Protein AF-A0A2N3DC61-F1 (afdb_monomer)

Nearest PDB structures (foldseek):
  2uu7-assembly1_F  TM=4.752E-01  e=2.535E+00  Canis lupus familiaris
  7evt-assembly1_H  TM=4.778E-01  e=5.267E+00  Homo sapiens

pLDDT: mean 88.14, std 10.48, range [54.0, 98.0]

Structure (mmCIF, N/CA/C/O backbone):
data_AF-A0A2N3DC61-F1
#
_entry.id   AF-A0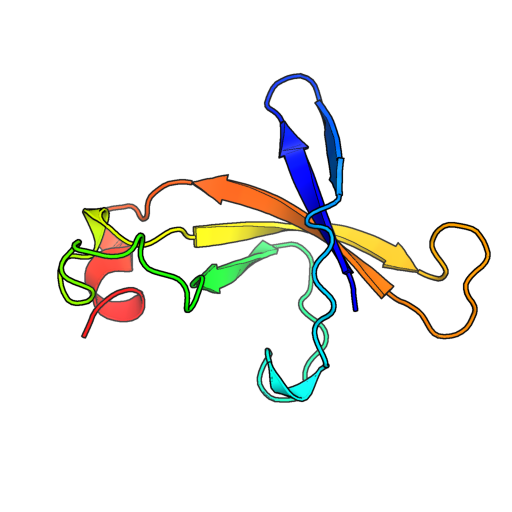A2N3DC61-F1
#
loop_
_atom_site.group_PDB
_atom_site.id
_atom_site.type_symbol
_atom_site.label_atom_id
_atom_site.label_alt_id
_atom_site.label_comp_id
_atom_site.label_asym_id
_atom_site.label_entity_id
_atom_site.label_seq_id
_atom_site.pdbx_PDB_ins_code
_atom_site.Cartn_x
_atom_site.Cartn_y
_atom_site.Cartn_z
_atom_site.occupancy
_atom_site.B_iso_or_equiv
_atom_site.auth_seq_id
_atom_site.auth_comp_id
_atom_site.auth_asym_id
_atom_site.auth_atom_id
_atom_site.pdbx_PDB_model_num
ATOM 1 N N . MET A 1 1 ? -10.101 2.524 0.044 1.00 90.31 1 MET A N 1
ATOM 2 C CA . MET A 1 1 ? -8.971 1.862 0.738 1.00 90.31 1 MET A CA 1
ATOM 3 C C . MET A 1 1 ? -7.866 2.881 0.889 1.00 90.31 1 MET A C 1
ATOM 5 O O . MET A 1 1 ? -7.659 3.670 -0.024 1.00 90.31 1 MET A O 1
ATOM 9 N N . ARG A 1 2 ? -7.169 2.885 2.022 1.00 91.44 2 ARG A N 1
ATOM 10 C CA . ARG A 1 2 ? -6.110 3.864 2.305 1.00 91.44 2 ARG A CA 1
ATOM 11 C C . ARG A 1 2 ? -4.779 3.175 2.536 1.00 91.44 2 ARG A C 1
ATOM 13 O O . ARG A 1 2 ? -4.757 2.051 3.027 1.00 91.44 2 ARG A O 1
ATOM 20 N N . ILE A 1 3 ? -3.690 3.838 2.177 1.00 94.06 3 ILE A N 1
ATOM 21 C CA . ILE A 1 3 ? -2.339 3.315 2.378 1.00 94.06 3 ILE A CA 1
ATOM 22 C C . ILE A 1 3 ? -1.657 4.110 3.487 1.00 94.06 3 ILE A C 1
ATOM 24 O O . ILE A 1 3 ? -1.645 5.345 3.448 1.00 94.06 3 ILE A O 1
ATOM 28 N N . TYR A 1 4 ? -1.099 3.391 4.456 1.00 96.12 4 TYR A N 1
ATOM 29 C CA . TYR A 1 4 ? -0.153 3.903 5.437 1.00 96.12 4 TYR A CA 1
ATOM 30 C C . TYR A 1 4 ? 1.237 3.351 5.129 1.00 96.12 4 TYR A C 1
ATOM 32 O O . TYR A 1 4 ? 1.407 2.135 5.063 1.00 96.12 4 TYR A O 1
ATOM 40 N N . PHE A 1 5 ? 2.227 4.223 4.990 1.00 96.19 5 PHE A N 1
ATOM 41 C CA . PHE A 1 5 ? 3.627 3.833 4.887 1.00 96.19 5 PHE A CA 1
ATOM 42 C C . PHE A 1 5 ? 4.198 3.621 6.284 1.00 96.19 5 PHE A C 1
ATOM 44 O O . PHE A 1 5 ? 4.086 4.497 7.141 1.00 96.19 5 PHE A O 1
ATOM 51 N N . ARG A 1 6 ? 4.790 2.453 6.530 1.00 97.56 6 ARG A N 1
ATOM 52 C CA . ARG A 1 6 ? 5.541 2.179 7.751 1.00 97.56 6 ARG A CA 1
ATOM 53 C C . ARG A 1 6 ? 6.987 2.616 7.552 1.00 97.56 6 ARG A C 1
ATOM 55 O O . ARG A 1 6 ? 7.698 2.044 6.730 1.00 97.56 6 ARG A O 1
ATOM 62 N N . ALA A 1 7 ? 7.412 3.613 8.318 1.00 94.75 7 ALA A N 1
ATOM 63 C CA . ALA A 1 7 ? 8.804 4.032 8.368 1.00 94.75 7 ALA A CA 1
ATOM 64 C C . ALA A 1 7 ? 9.660 3.018 9.148 1.00 94.75 7 ALA A C 1
ATOM 66 O O . ALA A 1 7 ? 9.155 2.141 9.853 1.00 94.75 7 ALA A O 1
ATOM 67 N N . THR A 1 8 ? 10.983 3.154 9.054 1.00 92.88 8 THR A N 1
ATOM 68 C CA . THR A 1 8 ? 11.948 2.240 9.694 1.00 92.88 8 THR A CA 1
ATOM 69 C C . THR A 1 8 ? 11.892 2.253 11.222 1.00 92.88 8 THR A C 1
ATOM 71 O O . THR A 1 8 ? 12.279 1.273 11.856 1.00 92.88 8 THR A O 1
ATOM 74 N N . ASP A 1 9 ? 11.392 3.332 11.823 1.00 94.94 9 ASP A N 1
ATOM 75 C CA . ASP A 1 9 ? 11.156 3.451 13.265 1.00 94.94 9 ASP A CA 1
ATOM 76 C C . ASP A 1 9 ? 9.791 2.885 13.709 1.00 94.94 9 ASP A C 1
ATOM 78 O O . ASP A 1 9 ? 9.467 2.890 14.897 1.00 94.94 9 ASP A O 1
ATOM 82 N N . GLY A 1 10 ? 9.001 2.369 12.761 1.00 94.00 10 GLY A N 1
ATOM 83 C CA . GLY A 1 10 ? 7.677 1.798 12.982 1.00 94.00 10 GLY A CA 1
ATOM 84 C C . GLY A 1 10 ? 6.533 2.813 12.972 1.00 94.00 10 GLY A C 1
ATOM 85 O O . GLY A 1 10 ? 5.381 2.409 13.151 1.00 94.00 10 GLY A O 1
ATOM 86 N N . THR A 1 11 ? 6.807 4.103 12.761 1.00 96.31 11 THR A N 1
ATOM 87 C CA . THR A 1 11 ? 5.753 5.114 12.614 1.00 96.31 11 THR A CA 1
ATOM 88 C C . THR A 1 11 ? 4.969 4.916 11.316 1.00 96.31 11 THR A C 1
ATOM 90 O O . THR A 1 11 ? 5.470 4.343 10.348 1.00 96.31 11 THR A O 1
ATOM 93 N N . LEU A 1 12 ? 3.699 5.335 11.323 1.00 96.31 12 LEU A N 1
ATOM 94 C CA . LEU A 1 12 ? 2.790 5.196 10.187 1.00 96.31 12 LEU A CA 1
ATOM 95 C C . LEU A 1 12 ? 2.472 6.562 9.584 1.00 96.31 12 LEU A C 1
ATOM 97 O O . LEU A 1 12 ? 1.890 7.419 10.253 1.00 96.31 12 LEU A O 1
ATOM 101 N N . GLU A 1 13 ? 2.781 6.723 8.304 1.00 95.94 13 GLU A N 1
ATOM 102 C CA . GLU A 1 13 ? 2.509 7.928 7.529 1.00 95.94 13 GLU A CA 1
ATOM 103 C C . GLU A 1 13 ? 1.352 7.694 6.558 1.00 95.94 13 GLU A C 1
ATOM 105 O O . GLU A 1 13 ? 1.333 6.740 5.788 1.00 95.94 13 GLU A O 1
ATOM 110 N N . ASP A 1 14 ? 0.342 8.557 6.606 1.00 93.12 14 ASP A N 1
ATOM 111 C CA . ASP A 1 14 ? -0.836 8.457 5.747 1.00 93.12 14 ASP A CA 1
ATOM 112 C C . ASP A 1 14 ? -0.522 9.005 4.353 1.00 93.12 14 ASP A C 1
ATOM 114 O O . ASP A 1 14 ? -0.236 10.196 4.219 1.00 93.12 14 ASP A O 1
ATOM 118 N N . SER A 1 15 ? -0.647 8.164 3.323 1.00 90.44 15 SER A N 1
ATOM 119 C CA . SER A 1 15 ? -0.426 8.551 1.919 1.00 90.44 15 SER A CA 1
ATOM 120 C C . SER A 1 15 ? -1.327 9.693 1.431 1.00 90.44 15 SER A C 1
ATOM 122 O O . SER A 1 15 ? -1.061 10.268 0.378 1.00 90.44 15 SER A O 1
ATOM 124 N N . GLN A 1 16 ? -2.412 10.004 2.155 1.00 89.06 16 GLN A N 1
ATOM 125 C CA . GLN A 1 16 ? -3.488 10.920 1.750 1.00 89.06 16 GLN A CA 1
ATOM 126 C C . GLN A 1 16 ? -4.199 10.521 0.447 1.00 89.06 16 GLN A C 1
ATOM 128 O O . GLN A 1 16 ? -5.032 11.277 -0.049 1.00 89.06 16 GLN A O 1
ATOM 133 N N . GLN A 1 17 ? -3.904 9.337 -0.092 1.00 87.06 17 GLN A N 1
ATOM 134 C CA . GLN A 1 17 ? -4.502 8.818 -1.312 1.00 87.06 17 GLN A CA 1
ATOM 135 C C . GLN A 1 17 ? -5.556 7.766 -0.986 1.00 87.06 17 GLN A C 1
ATOM 137 O O . GLN A 1 17 ? -5.403 6.938 -0.082 1.00 87.06 17 GLN A O 1
ATOM 142 N N . GLU A 1 18 ? -6.636 7.808 -1.756 1.00 88.75 18 GLU A N 1
ATOM 143 C CA . GLU A 1 18 ? -7.716 6.841 -1.687 1.00 88.75 18 GLU A CA 1
ATOM 144 C C . GLU A 1 18 ? -7.692 5.951 -2.928 1.00 88.75 18 GLU A C 1
ATOM 146 O O . GLU A 1 18 ? -7.682 6.431 -4.059 1.00 88.75 18 GLU A O 1
ATOM 151 N N . PHE A 1 19 ? -7.692 4.643 -2.691 1.00 90.00 19 PHE A N 1
ATOM 152 C CA . PHE A 1 19 ? -7.676 3.607 -3.714 1.00 90.00 19 PHE A CA 1
ATOM 153 C C . PHE A 1 19 ? -8.952 2.780 -3.640 1.00 90.00 19 PHE A C 1
ATOM 155 O O . PHE A 1 19 ? -9.389 2.386 -2.551 1.00 90.00 19 PHE A O 1
ATOM 162 N N . GLY A 1 20 ? -9.537 2.470 -4.789 1.00 91.62 20 GLY A N 1
ATOM 163 C CA . GLY A 1 20 ? -10.571 1.449 -4.877 1.00 91.62 20 GLY A CA 1
ATOM 164 C C . GLY A 1 20 ? -9.970 0.044 -4.950 1.00 91.62 20 GLY A C 1
ATOM 165 O O . GLY A 1 20 ? -8.764 -0.139 -5.122 1.00 91.62 20 GLY A O 1
ATOM 166 N N . VAL A 1 21 ? -10.810 -0.978 -4.796 1.00 91.31 21 VAL A N 1
ATOM 167 C CA . VAL A 1 21 ? -10.369 -2.382 -4.890 1.00 91.31 21 VAL A CA 1
ATOM 168 C C . VAL A 1 21 ? -9.959 -2.749 -6.325 1.00 91.31 21 VAL A C 1
ATOM 170 O O . VAL A 1 21 ? -9.118 -3.613 -6.556 1.00 91.31 21 VAL A O 1
ATOM 173 N N . GLU A 1 22 ? -10.504 -2.044 -7.312 1.00 91.50 22 GLU A N 1
ATOM 174 C CA . GLU A 1 22 ? -10.167 -2.147 -8.727 1.00 91.50 22 GLU A CA 1
ATOM 175 C C . GLU A 1 22 ? -8.714 -1.761 -9.030 1.00 91.50 22 GLU A C 1
ATOM 177 O O . GLU A 1 22 ? -8.133 -2.302 -9.970 1.00 91.50 22 GLU A O 1
ATOM 182 N N . SER A 1 23 ? -8.092 -0.915 -8.200 1.00 89.62 23 SER A N 1
ATOM 183 C CA . SER A 1 23 ? -6.655 -0.618 -8.282 1.00 89.62 23 SER A CA 1
ATOM 184 C C . SER A 1 23 ? -5.784 -1.849 -7.997 1.00 89.62 23 SER A C 1
ATOM 186 O O . SER A 1 23 ? -4.612 -1.866 -8.358 1.00 89.62 23 SER A O 1
ATOM 188 N N . PHE A 1 24 ? -6.367 -2.891 -7.397 1.00 91.31 24 PHE A N 1
AT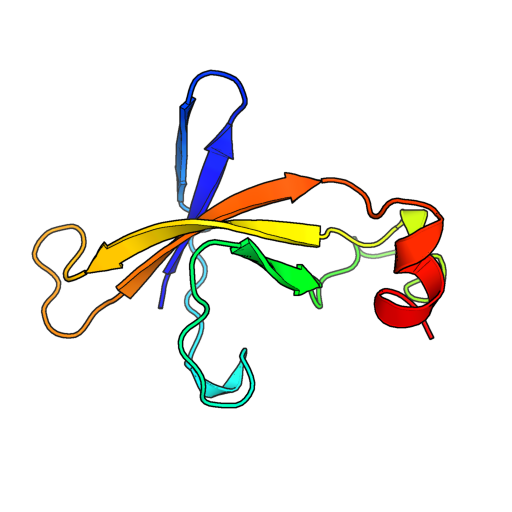OM 189 C CA . PHE A 1 24 ? -5.711 -4.136 -6.997 1.00 91.31 24 PHE A CA 1
ATOM 190 C C . PHE A 1 24 ? -6.403 -5.357 -7.624 1.00 91.31 24 PHE A C 1
ATOM 192 O O . PHE A 1 24 ? -6.592 -6.391 -6.985 1.00 91.31 24 PHE A O 1
ATOM 199 N N . ALA A 1 25 ? -6.838 -5.222 -8.881 1.00 90.88 25 ALA A N 1
ATOM 200 C CA . ALA A 1 25 ? -7.505 -6.280 -9.647 1.00 90.88 25 ALA A CA 1
ATOM 201 C C . ALA A 1 25 ? -8.793 -6.835 -8.997 1.00 90.88 25 ALA A C 1
ATOM 203 O O . ALA A 1 25 ? -9.174 -7.981 -9.232 1.00 90.88 25 ALA A O 1
ATOM 204 N N . GLY A 1 26 ? -9.484 -6.027 -8.187 1.00 93.50 26 GLY A N 1
ATOM 205 C CA . GLY A 1 26 ? -10.715 -6.437 -7.508 1.00 93.50 26 GLY A CA 1
ATOM 206 C C . GLY A 1 26 ? -10.485 -7.290 -6.258 1.00 93.50 26 GLY A C 1
ATOM 207 O O . GLY A 1 26 ? -11.444 -7.822 -5.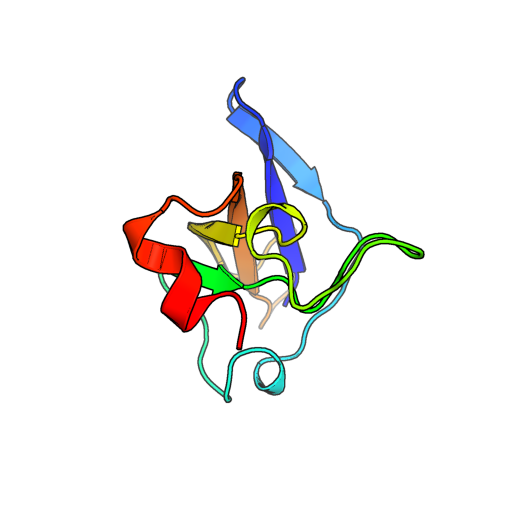702 1.00 93.50 26 GLY A O 1
ATOM 208 N N . VAL A 1 27 ? -9.238 -7.401 -5.793 1.00 93.00 27 VAL A N 1
ATOM 209 C CA . VAL A 1 27 ? -8.864 -8.143 -4.587 1.00 93.00 27 VAL A CA 1
ATOM 210 C C . VAL A 1 27 ? -8.393 -7.170 -3.509 1.00 93.00 27 VAL A C 1
ATOM 212 O O . VAL A 1 27 ? -7.790 -6.145 -3.801 1.00 93.00 27 VAL A O 1
ATOM 215 N N . ILE A 1 28 ? -8.671 -7.477 -2.242 1.00 94.12 28 ILE A N 1
ATOM 216 C CA . ILE A 1 28 ? -8.071 -6.758 -1.113 1.00 94.12 28 ILE A CA 1
ATOM 217 C C . ILE A 1 28 ? -6.692 -7.379 -0.859 1.00 94.12 28 ILE A C 1
ATOM 219 O O . ILE A 1 28 ? -6.659 -8.545 -0.450 1.00 94.12 28 ILE A O 1
ATOM 223 N N . PRO A 1 29 ? -5.582 -6.638 -1.047 1.00 95.56 29 PRO A N 1
ATOM 224 C CA . PRO A 1 29 ? -4.246 -7.166 -0.793 1.00 95.56 29 PRO A CA 1
ATOM 225 C C . PRO A 1 29 ? -4.114 -7.728 0.624 1.00 95.56 29 PRO A C 1
ATOM 227 O O . PRO A 1 29 ? -4.716 -7.216 1.574 1.00 95.56 29 PRO A O 1
ATOM 230 N N . ALA A 1 30 ? -3.351 -8.801 0.772 1.00 96.44 30 ALA A N 1
ATOM 231 C CA . ALA A 1 30 ? -3.056 -9.476 2.024 1.00 96.44 30 ALA A CA 1
ATOM 232 C C . ALA A 1 30 ? -1.621 -9.200 2.484 1.00 96.44 30 ALA A C 1
ATOM 234 O O . ALA A 1 30 ? -0.784 -8.720 1.732 1.00 96.44 30 ALA A O 1
ATOM 235 N N . ILE A 1 31 ? -1.338 -9.501 3.753 1.00 97.25 31 ILE A N 1
ATOM 236 C CA . ILE A 1 31 ? 0.024 -9.393 4.287 1.00 97.25 31 ILE A CA 1
ATOM 237 C C . ILE A 1 31 ? 0.935 -10.355 3.516 1.00 97.25 31 ILE A C 1
ATOM 239 O O . ILE A 1 31 ? 0.606 -11.534 3.397 1.00 97.25 31 ILE A O 1
ATOM 243 N N . GLY A 1 32 ? 2.072 -9.849 3.042 1.00 94.88 32 GLY A N 1
ATOM 244 C CA . GLY A 1 32 ? 3.021 -10.564 2.191 1.00 94.88 32 GLY A CA 1
ATOM 245 C C . GLY A 1 32 ? 2.814 -10.340 0.692 1.00 94.88 32 GLY A C 1
ATOM 246 O O . GLY A 1 32 ? 3.687 -10.723 -0.085 1.00 94.88 32 GLY A O 1
ATOM 247 N N . ASP A 1 33 ? 1.711 -9.707 0.281 1.00 95.81 33 ASP A N 1
ATOM 248 C CA . ASP A 1 33 ? 1.530 -9.311 -1.112 1.00 95.81 33 ASP A CA 1
ATOM 249 C C . ASP A 1 33 ? 2.461 -8.151 -1.473 1.00 95.81 33 ASP A C 1
ATOM 251 O O . ASP A 1 33 ? 2.772 -7.281 -0.653 1.00 95.81 33 ASP A O 1
ATOM 255 N N . MET A 1 34 ? 2.854 -8.134 -2.742 1.00 94.62 34 MET A N 1
ATOM 256 C CA . MET A 1 34 ? 3.701 -7.115 -3.340 1.00 94.62 34 MET A CA 1
ATOM 257 C C . MET A 1 34 ? 2.865 -6.255 -4.283 1.00 94.62 34 MET A C 1
ATOM 259 O O . MET A 1 34 ? 2.219 -6.771 -5.197 1.00 94.62 34 MET A O 1
ATOM 263 N N . ILE A 1 35 ? 2.897 -4.942 -4.080 1.00 92.50 35 ILE A N 1
ATOM 264 C CA . ILE A 1 35 ? 2.222 -3.973 -4.940 1.00 92.50 35 ILE A CA 1
ATOM 265 C C . ILE A 1 35 ? 3.294 -3.188 -5.686 1.00 92.50 35 ILE A C 1
ATOM 267 O O . ILE A 1 35 ? 4.195 -2.615 -5.080 1.00 92.50 35 ILE A O 1
ATOM 271 N N . VAL A 1 36 ? 3.196 -3.148 -7.011 1.00 90.12 36 VAL A N 1
ATOM 272 C CA . VAL A 1 36 ? 4.036 -2.266 -7.823 1.00 90.12 36 VAL A CA 1
ATOM 273 C C . VAL A 1 36 ? 3.343 -0.917 -7.912 1.00 90.12 36 VAL A C 1
ATOM 275 O O . VAL A 1 36 ? 2.241 -0.843 -8.461 1.00 90.12 36 VAL A O 1
ATOM 278 N N . ASP A 1 37 ? 3.977 0.137 -7.398 1.00 80.00 37 ASP A N 1
ATOM 279 C CA . ASP A 1 37 ? 3.426 1.485 -7.506 1.00 80.00 37 ASP A CA 1
ATOM 280 C C . ASP A 1 37 ? 3.286 1.853 -8.997 1.00 80.00 37 ASP A C 1
ATOM 282 O O . ASP A 1 37 ? 4.268 1.813 -9.754 1.00 80.00 37 ASP A O 1
ATOM 286 N N . PRO A 1 38 ? 2.076 2.180 -9.488 1.00 61.38 38 PRO A N 1
ATOM 287 C CA . PRO A 1 38 ? 1.915 2.679 -10.847 1.00 61.38 38 PRO A CA 1
ATOM 288 C C . PRO A 1 38 ? 2.622 4.028 -11.055 1.00 61.38 38 PRO A C 1
ATOM 290 O O . PRO A 1 38 ? 2.960 4.348 -12.199 1.00 61.38 38 PRO A O 1
ATOM 293 N N . GLY A 1 39 ? 2.885 4.785 -9.987 1.00 63.06 39 GLY A N 1
ATOM 294 C CA . GLY A 1 39 ? 3.648 6.021 -9.996 1.00 63.06 39 GLY A CA 1
ATOM 295 C C . GLY A 1 39 ? 5.116 5.802 -10.359 1.00 63.06 39 GLY A C 1
ATOM 296 O O . GLY A 1 39 ? 5.807 4.936 -9.837 1.00 63.06 39 GLY A O 1
ATOM 297 N N . VAL A 1 40 ? 5.609 6.611 -11.289 1.00 60.78 40 VAL A N 1
ATOM 298 C CA . VAL A 1 40 ? 7.044 6.844 -11.473 1.00 60.78 40 VAL A CA 1
ATOM 299 C C . VAL A 1 40 ? 7.228 8.337 -11.308 1.00 60.78 40 VAL A C 1
ATOM 301 O O . VAL A 1 40 ? 6.456 9.106 -11.891 1.00 60.78 40 VAL A O 1
ATOM 304 N N . LEU A 1 41 ? 8.210 8.753 -10.504 1.00 58.69 41 LEU A N 1
ATOM 305 C CA . LEU A 1 41 ? 8.537 10.170 -10.340 1.00 58.69 41 LEU A CA 1
ATOM 306 C C . LEU A 1 41 ? 8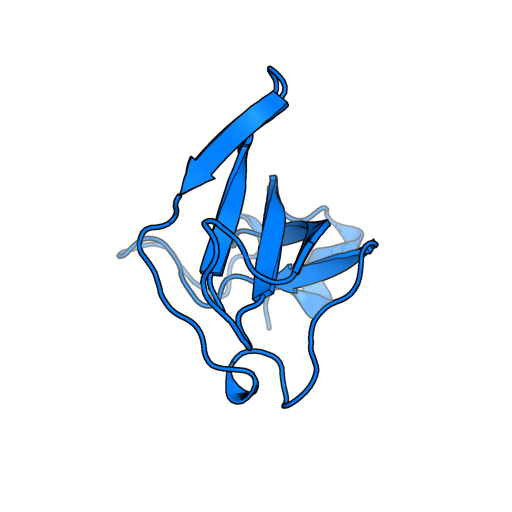.655 10.831 -11.718 1.00 58.69 41 LEU A C 1
ATOM 308 O O . LEU A 1 41 ? 9.322 10.321 -12.624 1.00 58.69 41 LEU A O 1
ATOM 312 N N . GLN A 1 42 ? 7.957 11.954 -11.887 1.00 54.00 42 GLN A N 1
ATOM 313 C CA . GLN A 1 42 ? 7.829 12.622 -13.176 1.00 54.00 42 GLN A CA 1
ATOM 314 C C . GLN A 1 42 ? 9.222 12.942 -13.748 1.00 54.00 42 GLN A C 1
ATOM 316 O O . GLN A 1 42 ? 10.019 13.623 -13.110 1.00 54.00 42 GLN A O 1
ATOM 321 N N . GLY A 1 43 ? 9.515 12.439 -14.952 1.00 61.91 43 GLY A N 1
ATOM 322 C CA . GLY A 1 43 ? 10.814 12.608 -15.618 1.00 61.91 43 GLY A CA 1
ATOM 323 C C . GLY A 1 43 ? 11.747 11.392 -15.557 1.00 61.91 43 GLY A C 1
ATOM 324 O O . GLY A 1 43 ? 12.739 11.377 -16.282 1.00 61.91 43 GLY A O 1
ATOM 325 N N . LEU A 1 44 ? 11.424 10.356 -14.774 1.00 65.38 44 LEU A N 1
ATOM 326 C CA . LEU A 1 44 ? 12.156 9.086 -14.782 1.00 65.38 44 LEU A CA 1
ATOM 327 C C . LEU A 1 44 ? 11.548 8.083 -15.773 1.00 65.38 44 LEU A C 1
ATOM 329 O O . LEU A 1 44 ? 10.343 8.074 -16.037 1.00 65.38 44 LEU A O 1
ATOM 333 N N . ASN A 1 45 ? 12.397 7.228 -16.351 1.00 71.81 45 ASN A N 1
ATOM 334 C CA . ASN A 1 45 ? 11.954 6.196 -17.285 1.00 71.81 45 ASN A CA 1
ATOM 335 C C . ASN A 1 45 ? 11.228 5.079 -16.525 1.00 71.81 45 ASN A C 1
ATOM 337 O O . ASN A 1 45 ? 11.848 4.381 -15.728 1.00 71.81 45 ASN A O 1
ATOM 341 N N . ARG A 1 46 ? 9.937 4.876 -16.816 1.00 68.31 46 ARG A N 1
ATOM 342 C CA . ARG A 1 46 ? 9.113 3.819 -16.204 1.00 68.31 46 ARG A CA 1
ATOM 343 C C . ARG A 1 46 ? 9.519 2.391 -16.565 1.00 68.31 46 ARG A C 1
ATOM 345 O O . ARG A 1 46 ? 9.113 1.465 -15.876 1.00 68.31 46 ARG A O 1
ATOM 352 N N . HIS A 1 47 ? 10.275 2.225 -17.648 1.00 74.50 47 HIS A N 1
ATOM 353 C CA . HIS A 1 47 ? 10.799 0.929 -18.078 1.00 74.50 47 HIS A CA 1
ATOM 354 C C . HIS A 1 47 ? 12.111 0.568 -17.374 1.00 74.50 47 HIS A C 1
ATOM 356 O O . HIS A 1 47 ? 12.609 -0.535 -17.552 1.00 74.50 47 HIS A O 1
ATOM 362 N N . GLU A 1 48 ? 12.680 1.485 -16.587 1.00 78.38 48 GLU A N 1
ATOM 363 C CA . GLU A 1 48 ? 13.834 1.209 -15.740 1.00 78.38 48 GLU A CA 1
ATOM 364 C C . GLU A 1 48 ? 13.324 0.707 -14.375 1.00 78.38 48 GLU A C 1
ATOM 366 O O . GLU A 1 48 ? 12.717 1.490 -13.636 1.00 78.38 48 GLU A O 1
ATOM 371 N N . PRO A 1 49 ? 13.537 -0.575 -14.018 1.00 76.81 49 PRO A N 1
ATOM 372 C CA . PRO A 1 49 ? 12.999 -1.159 -12.788 1.00 76.81 49 PRO A CA 1
ATOM 373 C C . PRO A 1 49 ? 13.450 -0.424 -11.528 1.00 76.81 49 PRO A C 1
ATOM 375 O O . PRO A 1 49 ? 12.693 -0.315 -10.571 1.00 76.81 49 PRO A O 1
ATOM 378 N N . THR A 1 50 ? 14.666 0.124 -11.538 1.00 81.38 50 THR A N 1
ATOM 379 C CA . THR A 1 50 ? 15.223 0.866 -10.400 1.00 81.38 50 THR A CA 1
ATOM 380 C C . THR A 1 50 ? 14.517 2.198 -10.131 1.00 81.38 50 THR A C 1
ATOM 382 O O . THR A 1 50 ? 14.638 2.733 -9.033 1.00 81.38 50 THR A O 1
ATOM 385 N N . ASN A 1 51 ? 13.731 2.704 -11.088 1.00 80.50 51 ASN A N 1
ATOM 386 C CA . ASN A 1 51 ? 12.909 3.907 -10.929 1.00 80.50 51 ASN A CA 1
ATOM 387 C C . ASN A 1 51 ? 11.487 3.606 -10.419 1.00 80.50 51 ASN A C 1
ATOM 389 O O . ASN A 1 51 ? 10.664 4.520 -10.342 1.00 80.50 51 ASN A O 1
ATOM 393 N N . ARG A 1 52 ? 11.167 2.336 -10.140 1.00 82.94 52 ARG A N 1
ATOM 394 C CA . ARG A 1 52 ? 9.860 1.893 -9.642 1.00 82.94 52 ARG A CA 1
ATOM 395 C C . ARG A 1 52 ? 9.930 1.683 -8.133 1.00 82.94 52 ARG A C 1
ATOM 397 O O . ARG A 1 52 ? 10.933 1.184 -7.624 1.00 82.94 52 ARG A O 1
ATOM 404 N N . SER A 1 53 ? 8.835 1.993 -7.450 1.00 88.19 53 SER A N 1
ATOM 405 C CA . SER A 1 53 ? 8.644 1.638 -6.047 1.00 88.19 53 SER A CA 1
ATOM 406 C C . SER A 1 53 ? 7.821 0.361 -5.928 1.00 88.19 53 SER A C 1
ATOM 408 O O . SER A 1 53 ? 6.858 0.138 -6.667 1.00 88.19 53 SER A O 1
ATOM 410 N N . VAL A 1 54 ? 8.215 -0.481 -4.981 1.00 92.81 54 VAL A N 1
ATOM 411 C CA . VAL A 1 54 ? 7.463 -1.656 -4.553 1.00 92.81 54 VAL A CA 1
ATOM 412 C C . VAL A 1 54 ? 6.978 -1.415 -3.133 1.00 92.81 54 VAL A C 1
ATOM 414 O O . VAL A 1 54 ? 7.741 -0.963 -2.281 1.00 92.81 54 VAL A O 1
ATOM 417 N N . TRP A 1 55 ? 5.711 -1.721 -2.886 1.00 94.62 55 TRP A N 1
ATOM 418 C CA . TRP A 1 55 ? 5.096 -1.662 -1.570 1.00 94.62 55 TRP A CA 1
ATOM 419 C C . TRP A 1 55 ? 4.793 -3.081 -1.101 1.00 94.62 55 TRP A C 1
ATOM 421 O O . TRP A 1 55 ? 3.923 -3.755 -1.660 1.00 94.62 55 TRP A O 1
ATOM 431 N N . ASP A 1 56 ? 5.498 -3.532 -0.070 1.00 96.31 56 ASP A N 1
ATOM 432 C CA . ASP A 1 56 ? 5.200 -4.805 0.577 1.00 96.31 56 ASP A CA 1
ATOM 433 C C . ASP A 1 56 ? 4.105 -4.583 1.620 1.00 96.31 56 ASP A C 1
ATOM 435 O O . ASP A 1 56 ? 4.237 -3.744 2.513 1.00 96.31 56 ASP A O 1
ATOM 439 N N . VAL A 1 57 ? 3.012 -5.336 1.537 1.00 97.19 57 VAL A N 1
ATOM 440 C CA . VAL A 1 57 ? 1.922 -5.227 2.509 1.00 97.19 57 VAL A CA 1
ATOM 441 C C . VAL A 1 57 ? 2.329 -5.937 3.797 1.00 97.19 57 VAL A C 1
ATOM 443 O O . VAL A 1 57 ? 2.453 -7.159 3.850 1.00 97.19 57 VAL A O 1
ATOM 446 N N . VAL A 1 58 ? 2.484 -5.174 4.875 1.00 98.00 58 VAL A N 1
ATOM 447 C CA . VAL A 1 58 ? 2.930 -5.675 6.186 1.00 98.00 58 VAL A CA 1
ATOM 448 C C . VAL A 1 58 ? 1.823 -5.671 7.235 1.00 98.00 58 VAL A C 1
ATOM 450 O O . VAL A 1 58 ? 1.981 -6.239 8.315 1.00 98.00 58 VAL A O 1
ATOM 453 N N . GLY A 1 59 ? 0.685 -5.047 6.935 1.00 97.56 59 GLY A N 1
ATOM 454 C CA . GLY A 1 59 ? -0.449 -4.992 7.844 1.00 97.56 59 GLY A CA 1
ATOM 455 C C . GLY A 1 59 ? -1.751 -4.609 7.160 1.00 97.56 59 GLY A C 1
ATOM 456 O O . GLY A 1 59 ? -1.774 -4.047 6.066 1.00 97.56 59 GLY A O 1
ATOM 457 N N . ARG A 1 60 ? -2.857 -4.910 7.842 1.00 96.69 60 ARG A N 1
A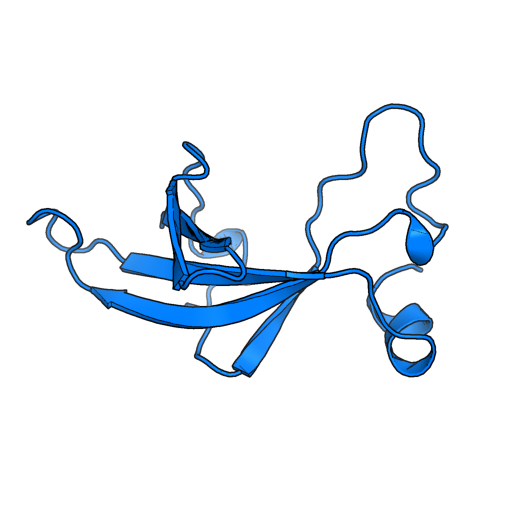TOM 458 C CA . ARG A 1 60 ? -4.202 -4.478 7.462 1.00 96.69 60 ARG A CA 1
ATOM 459 C C . ARG A 1 60 ? -4.937 -3.989 8.689 1.00 96.69 60 ARG A C 1
ATOM 461 O O . ARG A 1 60 ? -4.948 -4.667 9.714 1.00 96.69 60 ARG A O 1
ATOM 468 N N . VAL A 1 61 ? -5.579 -2.843 8.551 1.00 95.50 61 VAL A N 1
ATOM 469 C CA . VAL A 1 61 ? -6.454 -2.274 9.567 1.00 95.50 61 VAL A CA 1
ATOM 470 C C . VAL A 1 61 ? -7.852 -2.218 8.981 1.00 95.50 61 VAL A C 1
ATOM 472 O O . VAL A 1 61 ? -8.088 -1.530 7.989 1.00 95.50 61 VAL A O 1
ATO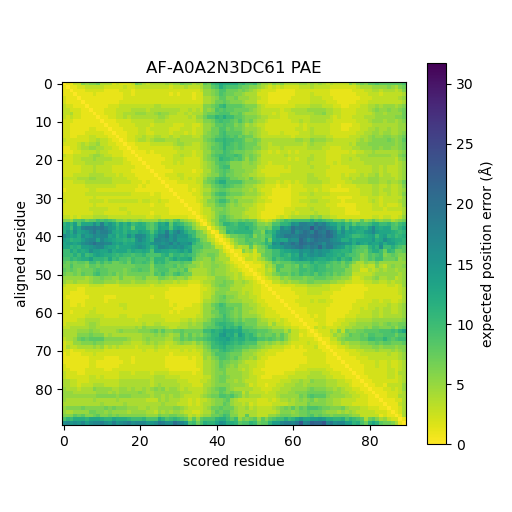M 475 N N . PHE A 1 62 ? -8.770 -2.962 9.586 1.00 94.75 62 PHE A N 1
ATOM 476 C CA . PHE A 1 62 ? -10.192 -2.876 9.277 1.00 94.75 62 PHE A CA 1
ATOM 477 C C . PHE A 1 62 ? -10.814 -1.791 10.146 1.00 94.75 62 PHE A C 1
ATOM 479 O O . PHE A 1 62 ? -10.503 -1.690 11.332 1.00 94.75 62 PHE A O 1
ATOM 486 N N . ASN A 1 63 ? -11.689 -0.996 9.547 1.00 93.81 63 ASN A N 1
ATOM 487 C CA . ASN A 1 63 ? -12.356 0.145 10.160 1.00 93.81 63 ASN A CA 1
ATOM 48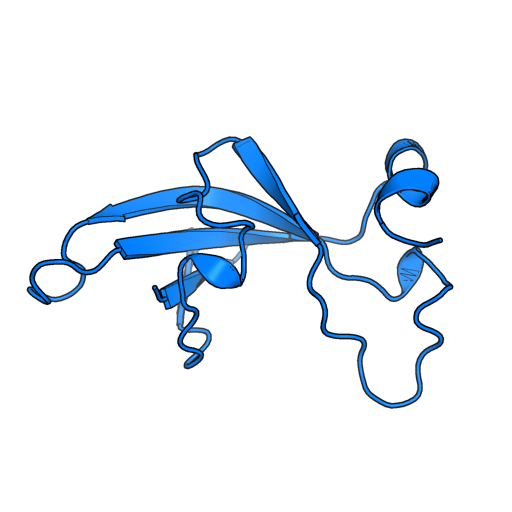8 C C . ASN A 1 63 ? -11.392 1.160 10.812 1.00 93.81 63 ASN A C 1
ATOM 490 O O . ASN A 1 63 ? -11.540 1.488 11.993 1.00 93.81 63 ASN A O 1
ATOM 494 N N . PRO A 1 64 ? -10.366 1.654 10.089 1.00 92.75 64 PRO A N 1
ATOM 495 C CA . PRO A 1 64 ? -9.436 2.632 10.639 1.00 92.75 64 PRO A CA 1
ATOM 496 C C . PRO A 1 64 ? -10.182 3.906 11.055 1.00 92.75 64 PRO A C 1
ATOM 498 O O . PRO A 1 64 ? -11.006 4.417 10.301 1.00 92.75 64 PRO A O 1
ATOM 501 N N . ARG A 1 65 ? -9.862 4.442 12.241 1.00 90.31 65 ARG A N 1
ATOM 502 C CA . ARG A 1 65 ? -10.479 5.671 12.787 1.00 90.31 65 ARG A CA 1
ATOM 503 C C . ARG A 1 65 ? -12.017 5.617 12.803 1.00 90.31 65 ARG A C 1
ATOM 505 O O . ARG A 1 65 ? -12.666 6.597 12.451 1.00 90.31 65 ARG A O 1
ATOM 512 N N . ASP A 1 66 ? -12.574 4.457 13.150 1.00 90.44 66 ASP A N 1
ATOM 513 C CA . ASP A 1 66 ? -14.020 4.194 13.208 1.00 90.44 66 ASP A CA 1
ATOM 514 C C . ASP A 1 66 ? -14.761 4.362 11.864 1.00 90.44 66 ASP A C 1
ATOM 516 O O . ASP A 1 66 ? -15.989 4.442 11.820 1.00 90.44 66 ASP A O 1
ATOM 520 N N . MET A 1 67 ? -14.035 4.377 10.741 1.00 88.06 67 MET A N 1
ATOM 521 C CA . MET A 1 67 ? -14.630 4.396 9.404 1.00 88.06 67 MET A CA 1
ATOM 522 C C . MET A 1 67 ? -15.135 2.997 9.045 1.00 88.06 67 MET A C 1
ATOM 524 O O . MET A 1 67 ? -14.356 2.152 8.610 1.00 88.06 67 MET A O 1
ATOM 528 N N . ALA A 1 68 ? -16.430 2.743 9.238 1.00 89.94 68 ALA A N 1
ATOM 529 C CA . ALA A 1 68 ? -17.055 1.475 8.862 1.00 89.94 68 ALA A CA 1
ATOM 530 C C . ALA A 1 68 ? -16.848 1.144 7.371 1.00 89.94 68 ALA A C 1
ATOM 532 O O . ALA A 1 68 ? -16.771 2.041 6.530 1.00 89.94 68 ALA A O 1
ATOM 533 N N . ASP A 1 69 ? -16.750 -0.153 7.066 1.00 88.62 69 ASP A N 1
ATOM 534 C CA . ASP A 1 69 ? -16.560 -0.708 5.715 1.00 88.62 69 ASP A CA 1
ATOM 535 C C . ASP A 1 69 ? -15.283 -0.230 5.009 1.00 88.62 69 ASP A C 1
ATOM 537 O O . ASP A 1 69 ? -15.151 -0.287 3.784 1.00 88.62 69 ASP A O 1
ATOM 541 N N . TYR A 1 70 ? -14.308 0.221 5.797 1.00 90.62 70 TYR A N 1
ATOM 542 C CA . TYR A 1 70 ? -13.064 0.767 5.291 1.00 90.62 70 TYR A CA 1
ATOM 543 C C . TYR A 1 70 ? -11.874 -0.107 5.678 1.00 90.62 70 TYR A C 1
ATOM 545 O O . TYR A 1 70 ? -11.788 -0.643 6.782 1.00 90.62 70 TYR A O 1
ATOM 553 N N . ILE A 1 71 ? -10.923 -0.248 4.757 1.00 94.00 71 ILE A N 1
ATOM 554 C CA . ILE A 1 71 ? -9.673 -0.974 4.985 1.00 94.00 71 ILE A CA 1
ATOM 555 C C . ILE A 1 71 ? -8.525 -0.018 4.711 1.00 94.00 71 ILE A C 1
ATOM 557 O O . ILE A 1 71 ? -8.517 0.686 3.693 1.00 94.00 71 ILE A O 1
ATOM 561 N N . ALA A 1 72 ? -7.549 -0.019 5.609 1.00 95.31 72 ALA A N 1
ATOM 562 C CA . ALA A 1 72 ? -6.249 0.552 5.340 1.00 95.31 72 ALA A CA 1
ATOM 563 C C . ALA A 1 72 ? -5.179 -0.536 5.274 1.00 95.31 72 ALA A C 1
ATOM 565 O O . ALA A 1 72 ? -5.114 -1.410 6.143 1.00 95.31 72 ALA A O 1
ATOM 566 N N . LEU A 1 73 ? -4.339 -0.473 4.247 1.00 96.50 73 LEU A N 1
ATOM 567 C CA . LEU A 1 73 ? -3.130 -1.279 4.165 1.00 96.50 73 LEU A CA 1
ATOM 568 C C . LEU A 1 73 ? -2.002 -0.527 4.854 1.00 96.50 73 LEU A C 1
ATOM 570 O O . LEU A 1 73 ? -1.877 0.688 4.710 1.00 96.50 73 LEU A O 1
ATOM 574 N N . VAL A 1 74 ? -1.180 -1.266 5.584 1.00 97.50 74 VAL A N 1
ATOM 575 C CA . VAL A 1 74 ? 0.117 -0.787 6.050 1.00 97.50 74 VAL A CA 1
ATOM 576 C C . VAL A 1 74 ? 1.161 -1.414 5.146 1.00 97.50 74 VAL A C 1
ATOM 578 O O . VAL A 1 74 ? 1.187 -2.641 5.020 1.00 97.50 74 VAL A O 1
ATOM 581 N N . VAL A 1 75 ? 1.991 -0.589 4.519 1.00 96.94 75 VAL A N 1
ATOM 582 C CA . VAL A 1 75 ? 2.996 -1.031 3.554 1.00 96.94 75 VAL A CA 1
ATOM 583 C C . VAL A 1 75 ? 4.385 -0.533 3.919 1.00 96.94 75 VAL A C 1
ATOM 585 O O . VAL A 1 75 ? 4.528 0.525 4.525 1.00 96.94 75 VAL A O 1
ATOM 588 N N . GLU A 1 76 ? 5.405 -1.282 3.525 1.00 96.44 76 GLU A N 1
ATOM 589 C CA . GLU A 1 76 ? 6.790 -0.816 3.502 1.00 96.44 76 GLU A CA 1
ATOM 590 C C . GLU A 1 76 ? 7.202 -0.553 2.059 1.00 96.44 76 GLU A C 1
ATOM 592 O O . GLU A 1 76 ? 7.017 -1.404 1.190 1.00 96.44 76 GLU A O 1
ATOM 597 N N . GLU A 1 77 ? 7.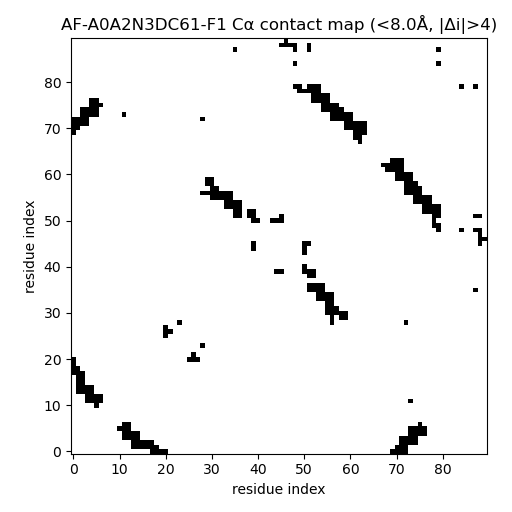741 0.635 1.801 1.00 93.50 77 GLU A N 1
ATOM 598 C CA . GLU A 1 77 ? 8.251 0.994 0.483 1.00 93.50 77 GLU A CA 1
ATOM 599 C C . GLU A 1 77 ? 9.716 0.579 0.341 1.00 93.50 77 GLU A C 1
ATOM 601 O O . GLU A 1 77 ? 10.544 0.812 1.225 1.00 93.50 77 GLU A O 1
ATOM 606 N N . ARG A 1 78 ? 10.049 -0.009 -0.807 1.00 92.19 78 ARG A N 1
ATOM 607 C CA . ARG A 1 78 ? 11.420 -0.347 -1.180 1.00 92.19 78 ARG A CA 1
ATOM 608 C C . ARG A 1 78 ? 11.623 -0.292 -2.686 1.00 92.19 78 ARG A C 1
ATOM 610 O O . ARG A 1 78 ? 10.681 -0.325 -3.475 1.00 92.19 78 ARG A O 1
ATOM 617 N N . VAL A 1 79 ? 12.891 -0.306 -3.081 1.00 90.56 79 VAL A N 1
ATOM 618 C CA . VAL A 1 79 ? 13.268 -0.599 -4.465 1.00 90.56 79 VAL A CA 1
ATOM 619 C C . VAL A 1 79 ? 13.118 -2.102 -4.753 1.00 90.56 79 VAL A C 1
ATOM 621 O O . VAL A 1 79 ? 13.334 -2.933 -3.857 1.00 90.56 79 VAL A O 1
ATOM 624 N N . PRO A 1 80 ? 12.763 -2.486 -5.989 1.00 90.62 80 PRO A N 1
ATOM 625 C CA . PRO A 1 80 ? 12.749 -3.885 -6.389 1.00 90.62 80 PRO A CA 1
ATOM 626 C C . PRO A 1 80 ? 14.158 -4.483 -6.344 1.00 90.62 80 PRO A C 1
ATOM 628 O O . PRO A 1 80 ? 15.155 -3.807 -6.617 1.00 90.62 80 PRO A O 1
ATOM 631 N N . ASN A 1 81 ? 14.251 -5.771 -6.030 1.00 90.88 81 ASN A N 1
ATOM 632 C CA . ASN A 1 81 ? 15.503 -6.513 -6.146 1.00 90.88 81 ASN A CA 1
ATOM 633 C C . ASN A 1 81 ? 15.704 -7.031 -7.591 1.00 90.88 81 ASN A C 1
ATOM 635 O O . ASN A 1 81 ? 14.741 -7.104 -8.357 1.00 90.88 81 ASN A O 1
ATOM 639 N N . PRO A 1 82 ? 16.930 -7.425 -7.994 1.00 90.56 82 PRO A N 1
ATOM 640 C CA . PRO A 1 82 ? 17.206 -7.829 -9.377 1.00 90.56 82 PRO A CA 1
ATOM 641 C C . PRO A 1 82 ? 16.360 -8.997 -9.903 1.00 90.56 82 PRO A C 1
ATOM 643 O O . PRO A 1 82 ? 16.137 -9.098 -11.107 1.00 90.56 82 PRO A O 1
ATOM 646 N N . HIS A 1 83 ? 15.880 -9.879 -9.022 1.00 90.25 83 HIS A N 1
ATOM 647 C CA . HIS A 1 83 ? 15.034 -11.012 -9.407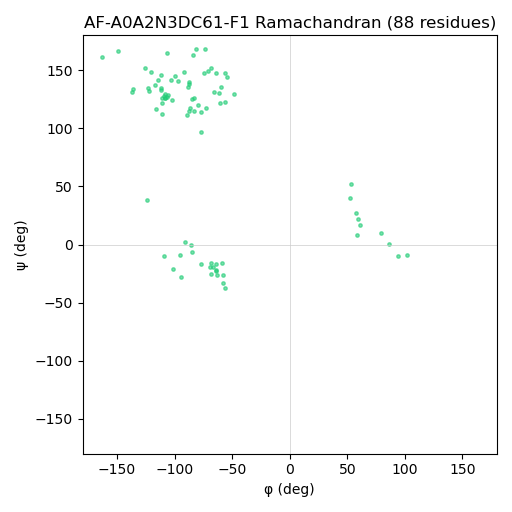 1.00 90.25 83 HIS A CA 1
ATOM 648 C C . HIS A 1 83 ? 13.585 -10.599 -9.703 1.00 90.25 83 HIS A C 1
ATOM 650 O O . HIS A 1 83 ? 12.863 -11.347 -10.358 1.00 90.25 83 HIS A O 1
ATOM 656 N N . GLU A 1 84 ? 13.172 -9.412 -9.261 1.00 90.38 84 GLU A N 1
ATOM 657 C CA . GLU A 1 84 ? 11.832 -8.854 -9.462 1.00 90.38 84 GLU A CA 1
ATOM 658 C C . GLU A 1 84 ? 11.751 -7.928 -10.684 1.00 90.38 84 GLU A C 1
ATOM 660 O O . GLU A 1 84 ? 10.662 -7.532 -11.092 1.00 90.38 84 GLU A O 1
ATOM 665 N N . TYR A 1 85 ? 12.876 -7.577 -11.312 1.00 89.19 85 TYR A N 1
ATOM 666 C CA . TYR A 1 85 ? 12.889 -6.594 -12.404 1.00 89.19 85 TYR A CA 1
ATOM 667 C C . TYR A 1 85 ? 11.962 -6.964 -13.561 1.00 89.19 85 TYR A C 1
ATOM 669 O O . TYR A 1 85 ? 11.287 -6.088 -14.090 1.00 89.19 85 TYR A O 1
ATOM 677 N N . SER A 1 86 ? 11.863 -8.253 -13.893 1.00 86.56 86 SER A N 1
ATOM 678 C CA . SER A 1 86 ? 11.000 -8.750 -14.969 1.00 86.56 86 SER A CA 1
ATOM 679 C C . SER A 1 86 ? 9.500 -8.644 -14.681 1.00 86.56 86 SER A C 1
ATOM 681 O O . SER A 1 86 ? 8.710 -8.706 -15.620 1.00 86.56 86 SER A O 1
ATOM 683 N N . VAL A 1 87 ? 9.095 -8.514 -13.412 1.00 84.75 87 VAL A N 1
ATOM 684 C CA . VAL A 1 87 ? 7.682 -8.364 -13.021 1.00 84.75 87 VAL A CA 1
ATOM 685 C C . VAL A 1 87 ? 7.315 -6.915 -12.695 1.00 84.75 87 VAL A C 1
ATOM 687 O O . VAL A 1 87 ? 6.144 -6.554 -12.770 1.00 84.75 87 VAL A O 1
ATOM 690 N N . VAL A 1 88 ? 8.304 -6.074 -12.369 1.00 82.94 88 VAL A N 1
ATOM 691 C CA . VAL A 1 88 ? 8.107 -4.666 -11.975 1.00 82.94 88 VAL A CA 1
ATOM 692 C C . VAL A 1 88 ? 8.243 -3.688 -13.150 1.00 82.94 88 VAL A C 1
ATOM 694 O O . VAL A 1 88 ? 7.602 -2.627 -13.147 1.00 82.94 88 VAL A O 1
ATOM 697 N N . ALA A 1 89 ? 9.038 -4.038 -14.166 1.00 73.25 89 ALA A N 1
ATOM 698 C CA . ALA A 1 89 ? 9.183 -3.262 -15.392 1.00 73.25 89 ALA A CA 1
ATOM 699 C C . ALA A 1 89 ? 9.186 -4.183 -16.621 1.00 73.25 89 ALA A C 1
ATOM 701 O O . ALA A 1 89 ? 9.904 -5.181 -16.674 1.00 73.25 89 ALA A O 1
ATOM 702 N N . SER A 1 90 ? 8.371 -3.820 -17.610 1.00 60.66 90 SER A N 1
ATOM 703 C CA . SER A 1 90 ? 8.239 -4.497 -18.905 1.00 60.66 90 SER A CA 1
ATOM 704 C C . SER A 1 90 ? 8.346 -3.499 -20.046 1.00 60.66 90 SER A C 1
ATOM 706 O O . SER A 1 90 ? 7.765 -2.392 -19.899 1.00 60.66 90 SER A O 1
#

Sequence (90 aa):
MRIYFRATDGTLEDSQQEFGVESFAGVIPAIGDMIVDPGVLQGLNRHEPTNRSVWDVVGRVFNPRDMADYIALVVEERVPNPHEYSVVAS

Radius of gyration: 13.67 Å; Cα contacts (8 Å, |Δi|>4): 166; chains: 1; bounding box: 34×24×32 Å

Foldseek 3Di:
DWEWEQDPVRDTHTPPDDDDCVLVVVDDDDQQDKDKPPDFPPPDDQQAQQRTKIWGFHDKDACPPVNHPDIYTYTYIDRDDPVCSVVNHD

Mean predicted aligned error: 4.75 Å

Solvent-accessible surface area (backbone atoms only — not comparable to full-atom values): 5331 Å² total; per-residue (Å²): 70,38,46,27,41,44,47,97,88,67,51,75,45,75,67,87,49,82,41,62,48,67,80,50,82,66,41,81,85,48,71,77,39,77,43,69,50,88,64,48,64,88,90,56,59,67,63,40,36,82,56,33,45,29,34,39,26,75,38,76,38,74,34,56,94,78,36,75,99,34,44,30,41,30,25,37,80,42,68,63,54,88,90,44,33,78,82,69,20,119

Secondary structure (DSSP, 8-state):
-EEEEE-TTS-EEEEEEE--GGGGTTS---TT-EEE-S---TTS-TTSGGG--EEEEEEEEESGGG-TT-EEEEEEEEPPPTTTHHHH--